Protein AF-0000000069714217 (afdb_homodimer)

Solvent-accessible surface area (backbone atoms only — not comparable to full-atom values): 10163 Å² total; per-residue (Å²): 83,71,35,57,37,70,52,73,85,64,91,47,70,66,52,46,50,52,53,50,52,50,54,68,62,35,86,32,54,67,49,72,47,77,55,92,64,31,31,39,39,30,32,45,77,80,64,48,70,67,38,52,54,50,49,52,52,51,30,60,45,58,66,43,68,67,74,40,52,56,77,54,53,72,64,48,69,83,57,47,60,50,55,52,65,71,71,102,83,71,34,57,36,72,50,72,84,65,90,45,70,65,54,45,49,52,54,50,52,50,54,67,63,35,86,33,53,67,49,74,46,76,55,92,65,30,32,40,39,32,33,43,77,82,63,48,70,67,38,53,54,48,48,51,52,51,30,59,44,58,67,44,68,67,73,39,51,55,77,53,55,72,64,49,68,80,59,46,62,53,55,51,64,72,73,102

Foldseek 3Di:
DKFKWQDFDAPDDVRVVVLVVLLVPQPFFDDWDDDPRMIMTDGHPPHDPSNVVSVVVSCVVRVIDCVSCVVCCPNDVPCVVPVVVVVD/DKFKWQAFDAPDDVRVVVLVVLLVPQPFWDDWDDDPRMIMTDGHPPHDPSNVVSVVVSCVVRVIDCVSCVVCCPNDVPCVVPVVVVVD

Secondary structure (DSSP, 8-state):
-EEEEEPPP-SSHHHHHHHHHHHHHSTTEEEEEEETTEEEEEEPSSPPHHHHHHHHHHHHHTT--GGGGGGGTTTSSTTHHHHHHH--/-EEEEEPPP-SSHHHHHHHHHHHHHSTTEEEEEEETTEEEEEEPSSPPHHHHHHHHHHHHHTT--GGGGGGGTTTSSGGGHHHHHH--

Nearest PDB structures (foldseek):
  4rjv-assembly2_C  TM=5.757E-01  e=2.152E-02  synthetic construct
  6wxp-assembly1_B  TM=5.943E-01  e=3.402E-02  synthetic construct
  6wxp-assembly2_C  TM=5.452E-01  e=2.453E-02  synthetic construct
  1ffw-assembly2_D  TM=5.317E-01  e=8.507E-02  Escherichia coli
  6wxp-assembly2_D  TM=4.988E-01  e=5.380E-02  synthetic construct

Sequence (176 aa):
MQITVKGPSFWCQEDEDKFFEWIYSLPNYQSVTGRGLDLIIELNEPVSQSTINQLFVLFKRWELDFNSLAPLKNVNKSHVAWINEFFKMQITVKGPSFWCQEDEDKFFEWIYSLPNYQSVTGRGLDLIIELNEPVSQSTINQLFVLFKRWELDFNSLAPLKNVNKSHVAWINEFFK

Organism: Shewanella oneidensis (strain ATCC 700550 / JCM 31522 / CIP 106686 / LMG 19005 / NCIMB 14063 / MR-1) (NCBI:txid211586)

pLDDT: mean 87.3, std 16.71, range [40.66, 98.69]

Radius of gyration: 17.68 Å; Cα contacts (8 Å, |Δi|>4): 210; chains: 2; bounding box: 38×49×39 Å

Structure (mmCIF, N/CA/C/O backbone):
data_AF-0000000069714217-model_v1
#
loop_
_entity.id
_entity.type
_entity.pdbx_description
1 polymer 'Uncharacterized protein'
#
loop_
_atom_site.group_PDB
_atom_site.id
_atom_site.type_symbol
_atom_site.label_atom_id
_atom_site.label_alt_id
_atom_site.label_comp_id
_atom_site.label_asym_id
_atom_site.label_entity_id
_atom_site.label_seq_id
_atom_site.pdbx_PDB_ins_code
_atom_site.Cartn_x
_atom_site.Cartn_y
_atom_site.Cartn_z
_atom_site.occupancy
_atom_site.B_iso_or_equiv
_atom_site.auth_seq_id
_atom_site.auth_comp_id
_atom_site.auth_asym_id
_atom_site.auth_atom_id
_atom_site.pdbx_PDB_model_num
ATOM 1 N N . MET A 1 1 ? -4.734 -19.891 -12.773 1 94.19 1 MET A N 1
ATOM 2 C CA . MET A 1 1 ? -4.754 -20.438 -11.422 1 94.19 1 MET A CA 1
ATOM 3 C C . MET A 1 1 ? -5.438 -19.469 -10.461 1 94.19 1 MET A C 1
ATOM 5 O O . MET A 1 1 ? -5.672 -18.312 -10.797 1 94.19 1 MET A O 1
ATOM 9 N N . GLN A 1 2 ? -5.715 -20.047 -9.188 1 94.88 2 GLN A N 1
ATOM 10 C CA . GLN A 1 2 ? -6.438 -19.188 -8.25 1 94.88 2 GLN A CA 1
ATOM 11 C C . GLN A 1 2 ? -5.77 -19.188 -6.875 1 94.88 2 GLN A C 1
ATOM 13 O O . GLN A 1 2 ? -5.207 -20.203 -6.453 1 94.88 2 GLN A O 1
ATOM 18 N N . ILE A 1 3 ? -5.824 -18.047 -6.238 1 95.06 3 ILE A N 1
ATOM 19 C CA . ILE A 1 3 ? -5.426 -17.859 -4.848 1 95.06 3 ILE A CA 1
ATOM 20 C C . ILE A 1 3 ? -6.629 -17.375 -4.031 1 95.06 3 ILE A C 1
ATOM 22 O O . ILE A 1 3 ? -7.367 -16.484 -4.457 1 95.06 3 ILE A O 1
ATOM 26 N N . THR A 1 4 ? -6.816 -18.062 -2.916 1 96.44 4 THR A N 1
ATOM 27 C CA . THR A 1 4 ? -7.875 -17.641 -2.004 1 96.44 4 THR A CA 1
ATOM 28 C C . THR A 1 4 ? -7.289 -17.078 -0.715 1 96.44 4 THR A C 1
ATOM 30 O O . THR A 1 4 ? -6.445 -17.719 -0.079 1 96.44 4 THR A O 1
ATOM 33 N N . VAL A 1 5 ? -7.738 -15.914 -0.359 1 95.94 5 VAL A N 1
ATOM 34 C CA . VAL A 1 5 ? -7.195 -15.281 0.837 1 95.94 5 VAL A CA 1
ATOM 35 C C . VAL A 1 5 ? -8.328 -14.703 1.678 1 95.94 5 VAL A C 1
ATOM 37 O O . VAL A 1 5 ? -9.336 -14.242 1.137 1 95.94 5 VAL A O 1
ATOM 40 N N . LYS A 1 6 ? -8.188 -14.797 2.986 1 94.25 6 LYS A N 1
ATOM 41 C CA . LYS A 1 6 ? -9.109 -14.07 3.848 1 94.25 6 LYS A CA 1
ATOM 42 C C . LYS A 1 6 ? -9 -12.562 3.629 1 94.25 6 LYS A C 1
ATOM 44 O O . LYS A 1 6 ? -7.898 -12.008 3.67 1 94.25 6 LYS A O 1
ATOM 49 N N . GLY A 1 7 ? -10.031 -11.977 3.33 1 86.12 7 GLY A N 1
ATOM 50 C CA . GLY A 1 7 ? -10.055 -10.602 2.855 1 86.12 7 GLY A CA 1
ATOM 51 C C . GLY A 1 7 ? -9.336 -9.641 3.781 1 86.12 7 GLY A C 1
ATOM 52 O O . GLY A 1 7 ? -9.273 -9.867 4.992 1 86.12 7 GLY A O 1
ATOM 53 N N . PRO A 1 8 ? -8.742 -8.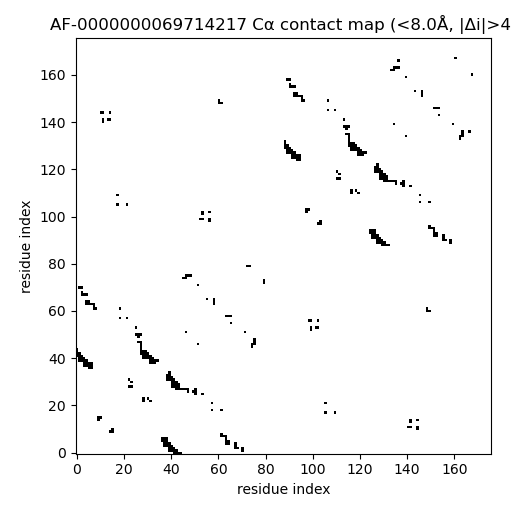695 3.262 1 90.25 8 PRO A N 1
ATOM 54 C CA . PRO A 1 8 ? -8.023 -7.66 4.008 1 90.25 8 PRO A CA 1
ATOM 55 C C . PRO A 1 8 ? -8.953 -6.742 4.797 1 90.25 8 PRO A C 1
ATOM 57 O O . PRO A 1 8 ? -10.164 -6.727 4.555 1 90.25 8 PRO A O 1
ATOM 60 N N . SER A 1 9 ? -8.438 -6.172 5.84 1 93.38 9 SER A N 1
ATOM 61 C CA . SER A 1 9 ? -9.094 -5.047 6.496 1 93.38 9 SER A CA 1
ATOM 62 C C . SER A 1 9 ? -8.578 -3.715 5.965 1 93.38 9 SER A C 1
ATOM 64 O O . SER A 1 9 ? -7.406 -3.6 5.598 1 93.38 9 SER A O 1
ATOM 66 N N . PHE A 1 10 ? -9.539 -2.791 5.926 1 94.44 10 PHE A N 1
ATOM 67 C CA . PHE A 1 10 ? -9.172 -1.479 5.406 1 94.44 10 PHE A CA 1
ATOM 68 C C . PHE A 1 10 ? -9.445 -0.391 6.438 1 94.44 10 PHE A C 1
ATOM 70 O O . PHE A 1 10 ? -10.445 -0.447 7.156 1 94.44 10 PHE A O 1
ATOM 77 N N . TRP A 1 11 ? -8.609 0.571 6.441 1 91.44 11 TRP A N 1
ATOM 78 C CA . TRP A 1 11 ? -8.719 1.646 7.422 1 91.44 11 TRP A CA 1
ATOM 79 C C . TRP A 1 11 ? -9.555 2.801 6.875 1 91.44 11 TRP A C 1
ATOM 81 O O . TRP A 1 11 ? -10.086 3.602 7.645 1 91.44 11 TRP A O 1
ATOM 91 N N . CYS A 1 12 ? -9.594 2.898 5.574 1 92.38 12 CYS A N 1
ATOM 92 C CA . CYS A 1 12 ? -10.383 3.9 4.867 1 92.38 12 CYS A CA 1
ATOM 93 C C . CYS A 1 12 ? -10.672 3.463 3.438 1 92.38 12 CYS A C 1
ATOM 95 O O . CYS A 1 12 ? -10.195 2.412 3 1 92.38 12 CYS A O 1
ATOM 97 N N . GLN A 1 13 ? -11.414 4.168 2.791 1 95.56 13 GLN A N 1
ATOM 98 C CA . GLN A 1 13 ? -11.812 3.816 1.432 1 95.56 13 GLN A CA 1
ATOM 99 C C . GLN A 1 13 ? -10.602 3.779 0.5 1 95.56 13 GLN A C 1
ATOM 101 O O . GLN A 1 13 ? -10.484 2.885 -0.339 1 95.56 13 GLN A O 1
ATOM 106 N N . GLU A 1 14 ? -9.727 4.727 0.594 1 97.5 14 GLU A N 1
ATOM 107 C CA . GLU A 1 14 ? -8.555 4.785 -0.28 1 97.5 14 GLU A CA 1
ATOM 108 C C . GLU A 1 14 ? -7.629 3.6 -0.044 1 97.5 14 GLU A C 1
ATOM 110 O O . GLU A 1 14 ? -6.98 3.115 -0.976 1 97.5 14 GLU A O 1
ATOM 115 N N . ASP A 1 15 ? -7.609 3.146 1.222 1 97.12 15 ASP A N 1
ATOM 116 C CA . ASP A 1 15 ? -6.852 1.941 1.54 1 97.12 15 ASP A CA 1
ATOM 117 C C . ASP A 1 15 ? -7.332 0.753 0.711 1 97.12 15 ASP A C 1
ATOM 119 O O . ASP A 1 15 ? -6.523 0.023 0.134 1 97.12 15 ASP A O 1
ATOM 123 N N . GLU A 1 16 ? -8.594 0.648 0.666 1 96.81 16 GLU A N 1
ATOM 124 C CA . GLU A 1 16 ? -9.211 -0.406 -0.129 1 96.81 16 GLU A CA 1
ATOM 125 C C . GLU A 1 16 ? -8.945 -0.203 -1.618 1 96.81 16 GLU A C 1
ATOM 127 O O . GLU A 1 16 ? -8.562 -1.142 -2.318 1 96.81 16 GLU A O 1
ATOM 132 N N . ASP A 1 17 ? -9.109 0.983 -2.068 1 98 17 ASP A N 1
ATOM 133 C CA . ASP A 1 17 ? -8.883 1.291 -3.479 1 98 17 ASP A CA 1
ATOM 134 C C . ASP A 1 17 ? -7.465 0.916 -3.902 1 98 17 ASP A C 1
ATOM 136 O O . ASP A 1 17 ? -7.262 0.321 -4.961 1 98 17 ASP A O 1
ATOM 140 N N . LYS A 1 18 ? -6.504 1.233 -3.066 1 98.25 18 LYS A N 1
ATOM 141 C CA . LYS A 1 18 ? -5.109 0.971 -3.412 1 98.25 18 LYS A CA 1
ATOM 142 C C . LYS A 1 18 ? -4.824 -0.528 -3.438 1 98.25 18 LYS A C 1
ATOM 144 O O . LYS A 1 18 ? -4.055 -1.003 -4.273 1 98.25 18 LYS A O 1
ATOM 149 N N . PHE A 1 19 ? -5.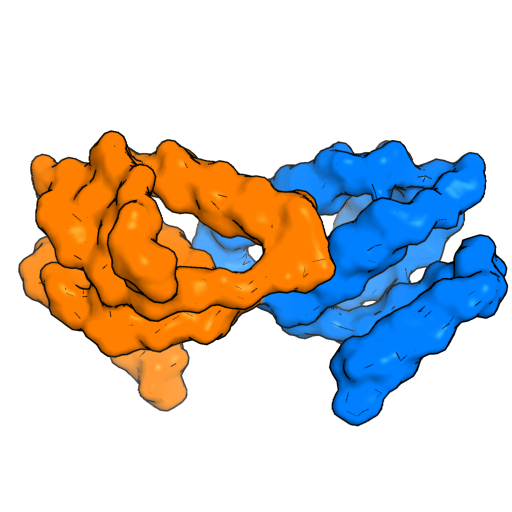469 -1.229 -2.539 1 97.88 19 PHE A N 1
ATOM 150 C CA . PHE A 1 19 ? -5.328 -2.68 -2.539 1 97.88 19 PHE A CA 1
ATOM 151 C C . PHE A 1 19 ? -5.793 -3.27 -3.865 1 97.88 19 PHE A C 1
ATOM 153 O O . PHE A 1 19 ? -5.051 -4.004 -4.52 1 97.88 19 PHE A O 1
ATOM 160 N N . PHE A 1 20 ? -6.918 -2.908 -4.309 1 98.19 20 PHE A N 1
ATOM 161 C CA . PHE A 1 20 ? -7.488 -3.508 -5.508 1 98.19 20 PHE A CA 1
ATOM 162 C C . PHE A 1 20 ? -6.816 -2.959 -6.762 1 98.19 20 PHE A C 1
ATOM 164 O O . PHE A 1 20 ? -6.656 -3.676 -7.75 1 98.19 20 PHE A O 1
ATOM 171 N N . GLU A 1 21 ? -6.484 -1.724 -6.723 1 98.25 21 GLU A N 1
ATOM 172 C CA . GLU A 1 21 ? -5.703 -1.187 -7.832 1 98.25 21 GLU A CA 1
ATOM 173 C C . GLU A 1 21 ? -4.438 -2.004 -8.062 1 98.25 21 GLU A C 1
ATOM 175 O O . GLU A 1 21 ? -4.039 -2.242 -9.203 1 98.25 21 GLU A O 1
ATOM 180 N N . TRP A 1 22 ? -3.824 -2.377 -6.953 1 98.5 22 TRP A N 1
ATOM 181 C CA . TRP A 1 22 ? -2.621 -3.189 -7.09 1 98.5 22 TRP A CA 1
ATOM 182 C C . TRP A 1 22 ? -2.949 -4.551 -7.699 1 98.5 22 TRP A C 1
ATOM 184 O O . TRP A 1 22 ? -2.312 -4.973 -8.664 1 98.5 22 TRP A O 1
ATOM 194 N N . ILE A 1 23 ? -4 -5.211 -7.258 1 98.12 23 ILE A N 1
ATOM 195 C CA . ILE A 1 23 ? -4.402 -6.516 -7.77 1 98.12 23 ILE A CA 1
ATOM 196 C C . ILE A 1 23 ? -4.688 -6.414 -9.266 1 98.12 23 ILE A C 1
ATOM 198 O O . ILE A 1 23 ? -4.207 -7.234 -10.055 1 98.12 23 ILE A O 1
ATOM 202 N N . TYR A 1 24 ? -5.395 -5.352 -9.633 1 98.38 24 TYR A N 1
ATOM 203 C CA . TYR A 1 24 ? -5.789 -5.18 -11.023 1 98.38 24 TYR A CA 1
ATOM 204 C C . TYR A 1 24 ? -4.57 -4.973 -11.914 1 98.38 24 TYR A C 1
ATOM 206 O O . TYR A 1 24 ? -4.613 -5.258 -13.117 1 98.38 24 TYR A O 1
ATOM 214 N N . SER A 1 25 ? -3.576 -4.48 -11.359 1 98.25 25 SER A N 1
ATOM 215 C CA . SER A 1 25 ? -2.416 -4.105 -12.156 1 98.25 25 SER A CA 1
ATOM 216 C C . SER A 1 25 ? -1.423 -5.258 -12.266 1 98.25 25 SER A C 1
ATOM 218 O O . SER A 1 25 ? -0.416 -5.156 -12.969 1 98.25 25 SER A O 1
ATOM 220 N N . LEU A 1 26 ? -1.618 -6.352 -11.625 1 98.06 26 LEU A N 1
ATOM 221 C CA . LEU A 1 26 ? -0.717 -7.5 -11.695 1 98.06 26 LEU A CA 1
ATOM 222 C C . LEU A 1 26 ? -0.602 -8.008 -13.125 1 98.06 26 LEU A C 1
ATOM 224 O O . LEU A 1 26 ? -1.608 -8.141 -13.828 1 98.06 26 LEU A O 1
ATOM 228 N N . PRO A 1 27 ? 0.591 -8.336 -13.586 1 97.12 27 PRO A N 1
ATOM 229 C CA . PRO A 1 27 ? 0.78 -8.781 -14.969 1 97.12 27 PRO A CA 1
ATOM 230 C C . PRO A 1 27 ? -0.102 -9.977 -15.328 1 97.12 27 PRO A C 1
ATOM 232 O O . PRO A 1 27 ? -0.562 -10.086 -16.469 1 97.12 27 PRO A O 1
ATOM 235 N N . ASN A 1 28 ? -0.425 -10.93 -14.461 1 97.62 28 ASN A N 1
ATOM 236 C CA . ASN A 1 28 ? -1.168 -12.148 -14.75 1 97.62 28 ASN A CA 1
ATOM 237 C C . ASN A 1 28 ? -2.598 -12.078 -14.227 1 97.62 28 ASN A C 1
ATOM 239 O O . ASN A 1 28 ? -3.301 -13.086 -14.172 1 97.62 28 ASN A O 1
ATOM 243 N N . TYR A 1 29 ? -3.025 -10.867 -13.945 1 98.62 29 TYR A N 1
ATOM 244 C CA . TYR A 1 29 ? -4.363 -10.719 -13.383 1 98.62 29 TYR A CA 1
ATOM 245 C C . TYR A 1 29 ? -5.426 -11.188 -14.367 1 98.62 29 TYR A C 1
ATOM 247 O O . TYR A 1 29 ? -5.406 -10.805 -15.539 1 98.62 29 TYR A O 1
ATOM 255 N N . GLN A 1 30 ? -6.262 -11.945 -13.898 1 98.69 30 GLN A N 1
ATOM 256 C CA . GLN A 1 30 ? -7.418 -12.352 -14.688 1 98.69 30 GLN A CA 1
ATOM 257 C C . GLN A 1 30 ? -8.711 -11.828 -14.078 1 98.69 30 GLN A C 1
ATOM 259 O O . GLN A 1 30 ? -9.508 -11.18 -14.758 1 98.69 30 GLN A O 1
ATOM 264 N N . SER A 1 31 ? -8.938 -12.148 -12.836 1 98.44 31 SER A N 1
ATOM 265 C CA . SER A 1 31 ? -10.133 -11.672 -12.148 1 98.44 31 SER A CA 1
ATOM 266 C C . SER A 1 31 ? -9.969 -11.75 -10.633 1 98.44 31 SER A C 1
ATOM 268 O O . SER A 1 31 ? -9.039 -12.391 -10.133 1 98.44 31 SER A O 1
ATOM 270 N N . VAL A 1 32 ? -10.805 -11.016 -9.945 1 98.06 32 VAL A N 1
ATOM 271 C CA . VAL A 1 32 ? -10.883 -11.102 -8.484 1 98.06 32 VAL A CA 1
ATOM 272 C C . VAL A 1 32 ? -12.344 -11.016 -8.047 1 98.06 32 VAL A C 1
ATOM 274 O O . VAL A 1 32 ? -13.109 -10.195 -8.562 1 98.06 32 VAL A O 1
ATOM 277 N N . THR A 1 33 ? -12.68 -11.906 -7.207 1 96.44 33 THR A N 1
ATOM 278 C CA . THR A 1 33 ? -14.062 -11.945 -6.738 1 96.44 33 THR A CA 1
ATOM 279 C C . THR A 1 33 ? -14.109 -12.188 -5.234 1 96.44 33 THR A C 1
ATOM 281 O O . THR A 1 33 ? -13.289 -12.922 -4.691 1 96.44 33 THR A O 1
ATOM 284 N N . GLY A 1 34 ? -15.055 -11.555 -4.551 1 94.56 34 GLY A N 1
ATOM 285 C CA . GLY A 1 34 ? -15.312 -11.82 -3.143 1 94.56 34 GLY A CA 1
ATOM 286 C C . GLY A 1 34 ? -16.312 -12.93 -2.92 1 94.56 34 GLY A C 1
ATOM 287 O O . GLY A 1 34 ? -17.344 -12.992 -3.598 1 94.56 34 GLY A O 1
ATOM 288 N N . ARG A 1 35 ? -15.984 -13.82 -2.076 1 92.69 35 ARG A N 1
ATOM 289 C CA . ARG A 1 35 ? -16.891 -14.875 -1.644 1 92.69 35 ARG A CA 1
ATOM 290 C C . ARG A 1 35 ? -16.969 -14.945 -0.122 1 92.69 35 ARG A C 1
ATOM 292 O O . ARG A 1 35 ? -16.109 -15.547 0.519 1 92.69 35 ARG A O 1
ATOM 299 N N . GLY A 1 36 ? -18.156 -14.32 0.374 1 92.12 36 GLY A N 1
ATOM 300 C CA . GLY A 1 36 ? -18.172 -14.172 1.82 1 92.12 36 GLY A CA 1
ATOM 301 C C . GLY A 1 36 ? -17.047 -13.297 2.348 1 92.12 36 GLY A C 1
ATOM 302 O O . GLY A 1 36 ? -16.922 -12.133 1.952 1 92.12 36 GLY A O 1
ATOM 303 N N . LEU A 1 37 ? -16.094 -13.891 3.203 1 91.19 37 LEU A N 1
ATOM 304 C CA . LEU A 1 37 ? -14.992 -13.156 3.789 1 91.19 37 LEU A CA 1
ATOM 305 C C . LEU A 1 37 ? -13.711 -13.375 2.992 1 91.19 37 LEU A C 1
ATOM 307 O O . LEU A 1 37 ? -12.688 -12.734 3.256 1 91.19 37 LEU A O 1
ATOM 311 N N . ASP A 1 38 ? -13.859 -14.227 1.977 1 95.81 38 ASP A N 1
ATOM 312 C CA . ASP A 1 38 ? -12.672 -14.578 1.205 1 95.81 38 ASP A CA 1
ATOM 313 C C . ASP A 1 38 ? -12.602 -13.766 -0.089 1 95.81 38 ASP A C 1
ATOM 315 O O . ASP A 1 38 ? -13.625 -13.32 -0.606 1 95.81 38 ASP A O 1
ATOM 319 N N . LEU A 1 39 ? -11.398 -13.562 -0.492 1 97.12 39 LEU A N 1
ATOM 320 C CA . LEU A 1 39 ? -11.094 -13.031 -1.814 1 97.12 39 LEU A CA 1
ATOM 321 C C . LEU A 1 39 ? -10.438 -14.086 -2.693 1 97.12 39 LEU A C 1
ATOM 323 O O . LEU A 1 39 ? -9.492 -14.75 -2.266 1 97.12 39 LEU A O 1
ATOM 327 N N . ILE A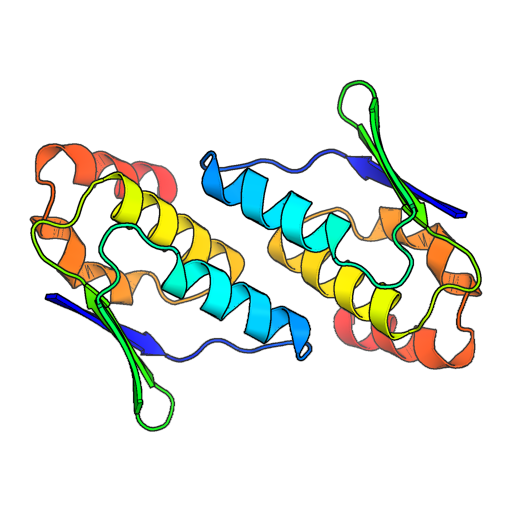 1 40 ? -10.992 -14.281 -3.824 1 97.62 40 ILE A N 1
ATOM 328 C CA . ILE A 1 40 ? -10.438 -15.227 -4.781 1 97.62 40 ILE A CA 1
ATOM 329 C C . ILE A 1 40 ? -9.766 -14.477 -5.926 1 97.62 40 ILE A C 1
ATOM 331 O O . ILE A 1 40 ? -10.422 -13.734 -6.66 1 97.62 40 ILE A O 1
ATOM 335 N N . ILE A 1 41 ? -8.5 -14.633 -6.102 1 98.06 41 ILE A N 1
ATOM 336 C CA . ILE A 1 41 ? -7.723 -14.008 -7.164 1 98.06 41 ILE A CA 1
ATOM 337 C C . ILE A 1 41 ? -7.363 -15.047 -8.219 1 98.06 41 ILE A C 1
ATOM 339 O O . ILE A 1 41 ? -6.727 -16.062 -7.918 1 98.06 41 ILE A O 1
ATOM 343 N N . GLU A 1 42 ? -7.777 -14.766 -9.383 1 98.31 42 GLU A N 1
ATOM 344 C CA . GLU A 1 42 ? -7.449 -15.641 -10.508 1 98.31 42 GLU A CA 1
ATOM 345 C C . GLU A 1 42 ? -6.328 -15.047 -11.352 1 98.31 42 GLU A C 1
ATOM 347 O O . GLU A 1 42 ? -6.371 -13.867 -11.711 1 98.31 42 GLU A O 1
ATOM 352 N N . LEU A 1 43 ? -5.414 -15.898 -11.664 1 97.44 43 LEU A N 1
ATOM 353 C CA . LEU A 1 43 ? -4.25 -15.492 -12.445 1 97.44 43 LEU A CA 1
ATOM 354 C C . LEU A 1 43 ? -4.129 -16.328 -13.719 1 97.44 43 LEU A C 1
ATOM 356 O O . LEU A 1 43 ? -4.355 -17.531 -13.688 1 97.44 43 LEU A O 1
ATOM 360 N N . ASN A 1 44 ? -3.789 -15.602 -14.766 1 97.5 44 ASN A N 1
ATOM 361 C CA . ASN A 1 44 ? -3.453 -16.312 -15.992 1 97.5 44 ASN A CA 1
ATOM 362 C C . ASN A 1 44 ? -2.125 -17.062 -15.867 1 97.5 44 ASN A C 1
ATOM 364 O O . ASN A 1 44 ? -1.162 -16.516 -15.312 1 97.5 44 ASN A O 1
ATOM 368 N N . GLU A 1 45 ? -2.092 -18.234 -16.406 1 92.5 45 GLU A N 1
ATOM 369 C CA . GLU A 1 45 ? -0.855 -19.016 -16.422 1 92.5 45 GLU A CA 1
ATOM 370 C C . GLU A 1 45 ? -0.159 -18.922 -17.781 1 92.5 45 GLU A C 1
ATOM 372 O O . GLU A 1 45 ? -0.815 -18.766 -18.812 1 92.5 45 GLU A O 1
ATOM 377 N N . PRO A 1 46 ? 1.167 -18.969 -17.781 1 93 46 PRO A N 1
ATOM 378 C CA . PRO A 1 46 ? 2.068 -19.156 -16.641 1 93 46 PRO A CA 1
ATOM 379 C C . PRO A 1 46 ? 2.258 -17.875 -15.82 1 93 46 PRO A C 1
ATOM 381 O O . PRO A 1 46 ? 2.414 -16.797 -16.391 1 93 46 PRO A O 1
ATOM 384 N N . VAL A 1 47 ? 2.258 -18.047 -14.523 1 92.88 47 VAL A N 1
ATOM 385 C CA . VAL A 1 47 ? 2.422 -16.906 -13.633 1 92.88 47 VAL A CA 1
ATOM 386 C C . VAL A 1 47 ? 3.881 -16.453 -13.633 1 92.88 47 VAL A C 1
ATOM 388 O O . VAL A 1 47 ? 4.785 -17.266 -13.406 1 92.88 47 VAL A O 1
ATOM 391 N N . SER A 1 48 ? 4.047 -15.273 -13.859 1 91.56 48 SER A N 1
ATOM 392 C CA . SER A 1 48 ? 5.402 -14.742 -13.945 1 91.56 48 SER A CA 1
ATOM 393 C C . SER A 1 48 ? 5.996 -14.516 -12.562 1 91.56 48 SER A C 1
ATOM 395 O O . SER A 1 48 ? 5.262 -14.352 -11.586 1 91.56 48 SER A O 1
ATOM 397 N N . GLN A 1 49 ? 7.312 -14.383 -12.492 1 88.69 49 GLN A N 1
ATOM 398 C CA . GLN A 1 49 ? 8.016 -14.062 -11.25 1 88.69 49 GLN A CA 1
ATOM 399 C C . GLN A 1 49 ? 7.641 -12.672 -10.758 1 88.69 49 GLN A C 1
ATOM 401 O O . GLN A 1 49 ? 7.57 -12.43 -9.547 1 88.69 49 GLN A O 1
ATOM 406 N N . SER A 1 50 ? 7.395 -11.781 -11.68 1 92 50 SER A N 1
ATOM 407 C CA . SER A 1 50 ? 6.98 -10.43 -11.312 1 92 50 SER A CA 1
ATOM 408 C C . SER A 1 50 ? 5.664 -10.445 -10.547 1 92 50 SER A C 1
ATOM 410 O O . SER A 1 50 ? 5.52 -9.758 -9.539 1 92 50 SER A O 1
ATOM 412 N N . THR A 1 51 ? 4.734 -11.234 -11.047 1 94.94 51 THR A N 1
ATOM 413 C CA . THR A 1 51 ? 3.451 -11.359 -10.367 1 94.94 51 THR A CA 1
ATOM 414 C C . THR A 1 51 ? 3.635 -11.938 -8.969 1 94.94 51 THR A C 1
ATOM 416 O O . THR A 1 51 ? 3.055 -11.438 -8 1 94.94 51 THR A O 1
ATOM 419 N N . ILE A 1 52 ? 4.465 -12.906 -8.844 1 92.19 52 ILE A N 1
ATOM 420 C CA . ILE A 1 52 ? 4.707 -13.562 -7.562 1 92.19 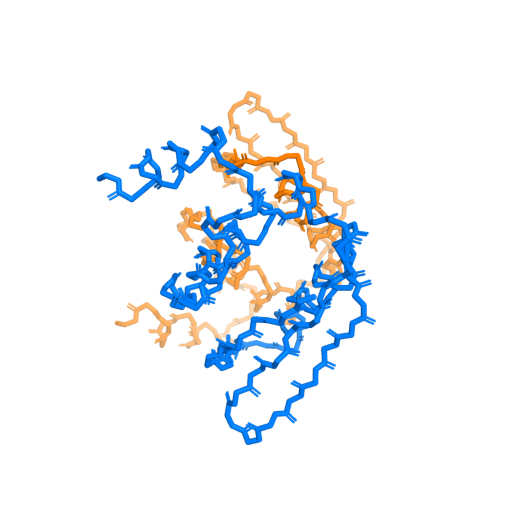52 ILE A CA 1
ATOM 421 C C . ILE A 1 52 ? 5.34 -12.578 -6.586 1 92.19 52 ILE A C 1
ATOM 423 O O . ILE A 1 52 ? 4.891 -12.445 -5.445 1 92.19 52 ILE A O 1
ATOM 427 N N . ASN A 1 53 ? 6.305 -11.859 -7 1 91.06 53 ASN A N 1
ATOM 428 C CA . ASN A 1 53 ? 6.961 -10.867 -6.156 1 91.06 53 ASN A CA 1
ATOM 429 C C . ASN A 1 53 ? 5.977 -9.812 -5.664 1 91.06 53 ASN A C 1
ATOM 431 O O . ASN A 1 53 ? 5.988 -9.445 -4.484 1 91.06 53 ASN A O 1
ATOM 435 N N . GLN A 1 54 ? 5.188 -9.406 -6.59 1 95.5 54 GLN A N 1
ATOM 436 C CA . GLN A 1 54 ? 4.238 -8.352 -6.238 1 95.5 54 GLN A CA 1
ATOM 437 C C . GLN A 1 54 ? 3.195 -8.867 -5.246 1 95.5 54 GLN A C 1
ATOM 439 O O . GLN A 1 54 ? 2.807 -8.148 -4.324 1 95.5 54 GLN A O 1
ATOM 444 N N . LEU A 1 55 ? 2.787 -10.055 -5.461 1 95.25 55 LEU A N 1
ATOM 445 C CA . LEU A 1 55 ? 1.826 -10.633 -4.531 1 95.25 55 LEU A CA 1
ATOM 446 C C . LEU A 1 55 ? 2.426 -10.75 -3.131 1 95.25 55 LEU A C 1
ATOM 448 O O . LEU A 1 55 ? 1.756 -10.453 -2.139 1 95.25 55 LEU A O 1
ATOM 452 N N . PHE A 1 56 ? 3.619 -11.102 -3.045 1 92.5 56 PHE A N 1
ATOM 453 C CA . PHE A 1 56 ? 4.285 -11.195 -1.752 1 92.5 56 PHE A CA 1
ATOM 454 C C . PHE A 1 56 ? 4.297 -9.844 -1.05 1 92.5 56 PHE A C 1
ATOM 456 O O . PHE A 1 56 ? 4.008 -9.75 0.145 1 92.5 56 PHE A O 1
ATOM 463 N N . VAL A 1 57 ? 4.668 -8.859 -1.782 1 95.38 57 VAL A N 1
ATOM 464 C CA . VAL A 1 57 ? 4.758 -7.52 -1.209 1 95.38 57 VAL A CA 1
ATOM 465 C C . VAL A 1 57 ? 3.367 -7.047 -0.784 1 95.38 57 VAL A C 1
ATOM 467 O O . VAL A 1 57 ? 3.199 -6.496 0.306 1 95.38 57 VAL A O 1
ATOM 470 N N . LEU A 1 58 ? 2.396 -7.312 -1.665 1 96.62 58 LEU A N 1
ATOM 471 C CA . LEU A 1 58 ? 1.021 -6.941 -1.351 1 96.62 58 LEU A CA 1
ATOM 472 C C . LEU A 1 58 ? 0.548 -7.637 -0.077 1 96.62 58 LEU A C 1
ATOM 474 O O . LEU A 1 58 ? -0.078 -7.008 0.78 1 96.62 58 LEU A O 1
ATOM 478 N N . PHE A 1 59 ? 0.863 -8.891 0.061 1 95.19 59 PHE A N 1
ATOM 479 C CA . PHE A 1 59 ? 0.474 -9.664 1.235 1 95.19 59 PHE A CA 1
ATOM 480 C C . PHE A 1 59 ? 1.166 -9.133 2.486 1 95.19 59 PHE A C 1
ATOM 482 O O . PHE A 1 59 ? 0.565 -9.086 3.561 1 95.19 59 PHE A O 1
ATOM 489 N N . LYS A 1 60 ? 2.348 -8.727 2.363 1 93.44 60 LYS A N 1
ATOM 490 C CA . LYS A 1 60 ? 3.082 -8.148 3.486 1 93.44 60 LYS A CA 1
ATOM 491 C C . LYS A 1 60 ? 2.463 -6.824 3.924 1 93.44 60 LYS A C 1
ATOM 493 O O . LYS A 1 60 ? 2.23 -6.602 5.113 1 93.44 60 LYS A O 1
ATOM 498 N N . ARG A 1 61 ? 2.209 -6.016 2.969 1 96.12 61 ARG A N 1
ATOM 499 C CA . ARG A 1 61 ? 1.742 -4.664 3.268 1 96.12 61 ARG A CA 1
ATOM 500 C C . ARG A 1 61 ? 0.335 -4.688 3.857 1 96.12 61 ARG A C 1
ATOM 502 O O . ARG A 1 61 ? 0.034 -3.941 4.789 1 96.12 61 ARG A O 1
ATOM 509 N N . TRP A 1 62 ? -0.436 -5.566 3.338 1 97.25 62 TRP A N 1
ATOM 510 C CA . TRP A 1 62 ? -1.802 -5.617 3.848 1 97.25 62 TRP A CA 1
ATOM 511 C C . TRP A 1 62 ? -1.957 -6.734 4.875 1 97.25 62 TRP A C 1
ATOM 513 O O . TRP A 1 62 ? -3.078 -7.125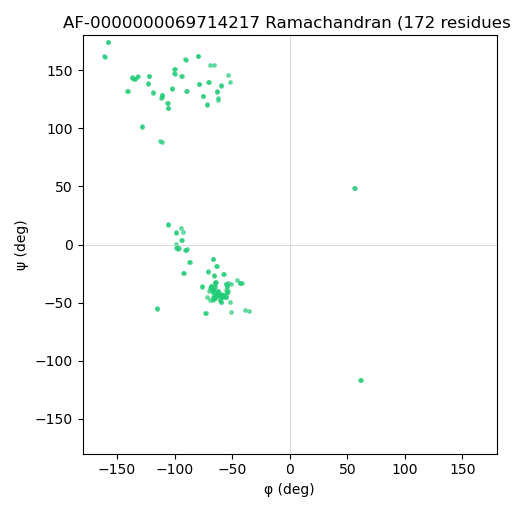 5.211 1 97.25 62 TRP A O 1
ATOM 523 N N . GLU A 1 63 ? -0.833 -7.328 5.301 1 94.94 63 GLU A N 1
ATOM 524 C CA . GLU A 1 63 ? -0.786 -8.289 6.395 1 94.94 63 GLU A CA 1
ATOM 525 C C . GLU A 1 63 ? -1.714 -9.477 6.129 1 94.94 63 GLU A C 1
ATOM 527 O O . GLU A 1 63 ? -2.502 -9.859 6.992 1 94.94 63 GLU A O 1
ATOM 532 N N . LEU A 1 64 ? -1.633 -10.023 4.988 1 95.38 64 LEU A N 1
ATOM 533 C CA . LEU A 1 64 ? -2.406 -11.195 4.59 1 95.38 64 LEU A CA 1
ATOM 534 C C . LEU A 1 64 ? -1.651 -12.477 4.906 1 95.38 64 LEU A C 1
ATOM 536 O O . LEU A 1 64 ? -0.441 -12.453 5.141 1 95.38 64 LEU A O 1
ATOM 540 N N . ASP A 1 65 ? -2.393 -13.516 4.984 1 93.81 65 ASP A N 1
ATOM 541 C CA . ASP A 1 65 ? -1.804 -14.82 5.297 1 93.81 65 ASP A CA 1
ATOM 542 C C . ASP A 1 65 ? -1.004 -15.352 4.113 1 93.81 65 ASP A C 1
ATOM 544 O O . ASP A 1 65 ? -1.572 -15.672 3.064 1 93.81 65 ASP A O 1
ATOM 548 N N . PHE A 1 66 ? 0.238 -15.57 4.359 1 91.44 66 PHE A N 1
ATOM 549 C CA . PHE A 1 66 ? 1.125 -16.016 3.291 1 91.44 66 PHE A CA 1
ATOM 550 C C . PHE A 1 66 ? 0.817 -17.453 2.891 1 91.44 66 PHE A C 1
ATOM 552 O O . PHE A 1 66 ? 1.182 -17.891 1.797 1 91.44 66 PHE A O 1
ATOM 559 N N . ASN A 1 67 ? 0.235 -18.172 3.775 1 91.12 67 ASN A N 1
ATOM 560 C CA . ASN A 1 67 ? -0.13 -19.531 3.426 1 91.12 67 ASN A CA 1
ATOM 561 C C . ASN A 1 67 ? -1.046 -19.578 2.207 1 91.12 67 ASN A C 1
ATOM 563 O O . ASN A 1 67 ? -1.044 -20.562 1.457 1 91.12 67 ASN A O 1
ATOM 567 N N . SER A 1 68 ? -1.765 -18.484 1.996 1 93.19 68 SER A N 1
ATOM 568 C CA . SER A 1 68 ? -2.67 -18.406 0.855 1 93.19 68 SER A CA 1
ATOM 569 C C . SER A 1 68 ? -1.9 -18.406 -0.462 1 93.19 68 SER A C 1
ATOM 571 O O . SER A 1 68 ? -2.484 -18.625 -1.526 1 93.19 68 SER A O 1
ATOM 573 N N . LEU A 1 69 ? -0.609 -18.219 -0.423 1 91.56 69 LEU A N 1
ATOM 574 C CA . LEU A 1 69 ? 0.217 -18.172 -1.625 1 91.56 69 LEU A CA 1
ATOM 575 C C . LEU A 1 69 ? 0.789 -19.547 -1.94 1 91.56 69 LEU A C 1
ATOM 577 O O . LEU A 1 69 ? 1.528 -19.719 -2.914 1 91.56 69 LEU A O 1
ATOM 581 N N . ALA A 1 70 ? 0.428 -20.562 -1.185 1 88.56 70 ALA A N 1
ATOM 582 C CA . ALA A 1 70 ? 0.942 -21.922 -1.314 1 88.56 70 ALA A CA 1
ATOM 583 C C . ALA A 1 70 ? 0.776 -22.453 -2.74 1 88.56 70 ALA A C 1
ATOM 585 O O . ALA A 1 70 ? 1.664 -23.109 -3.271 1 88.56 70 ALA A O 1
ATOM 586 N N . PRO A 1 71 ? -0.306 -22.109 -3.426 1 88.69 71 PRO A N 1
ATOM 587 C CA . PRO A 1 71 ? -0.486 -22.609 -4.789 1 88.69 71 PRO A CA 1
ATOM 588 C C . PRO A 1 71 ? 0.588 -22.109 -5.75 1 88.69 71 PRO A C 1
ATOM 590 O O . PRO A 1 71 ? 0.787 -22.703 -6.82 1 88.69 71 PRO A O 1
ATOM 593 N N . LEU A 1 72 ? 1.283 -21.047 -5.375 1 87.31 72 LEU A N 1
ATOM 594 C CA . LEU A 1 72 ? 2.279 -20.453 -6.262 1 87.31 72 LEU A CA 1
ATOM 595 C C . LEU A 1 72 ? 3.631 -21.141 -6.094 1 87.31 72 LEU A C 1
ATOM 597 O O . LEU A 1 72 ? 4.559 -20.891 -6.867 1 87.31 72 LEU A O 1
ATOM 601 N N . LYS A 1 73 ? 3.838 -21.875 -5.109 1 77.81 73 LYS A N 1
ATOM 602 C CA . LYS A 1 73 ? 5.105 -22.531 -4.801 1 77.81 73 LYS A CA 1
ATOM 603 C C . LYS A 1 73 ? 5.605 -23.344 -5.996 1 77.81 73 LYS A C 1
ATOM 605 O O . LYS A 1 73 ? 6.812 -23.406 -6.246 1 77.81 73 LYS A O 1
ATOM 610 N N . ASN A 1 74 ? 4.758 -23.875 -6.715 1 72.25 74 ASN A N 1
ATOM 611 C CA . ASN A 1 74 ? 5.184 -24.797 -7.766 1 72.25 74 ASN A CA 1
ATOM 612 C C . ASN A 1 74 ? 5.285 -24.094 -9.117 1 72.25 74 ASN A C 1
ATOM 614 O O . ASN A 1 74 ? 5.605 -24.719 -10.125 1 72.25 74 ASN A O 1
ATOM 618 N N . VAL A 1 75 ? 4.934 -22.891 -9.133 1 69.69 75 VAL A N 1
ATOM 619 C CA . VAL A 1 75 ? 4.922 -22.203 -10.422 1 69.69 75 VAL A CA 1
ATOM 620 C C . VAL A 1 75 ? 6.355 -21.922 -10.867 1 69.69 75 VAL A C 1
ATOM 622 O O . VAL A 1 75 ? 6.699 -22.125 -12.039 1 69.69 75 VAL A O 1
ATOM 625 N N . ASN A 1 76 ? 7.109 -21.25 -10.172 1 57.97 76 ASN A N 1
ATOM 626 C CA . ASN A 1 76 ? 8.492 -21.047 -10.594 1 57.97 76 ASN A CA 1
ATOM 627 C C . ASN A 1 76 ? 9.469 -21.781 -9.68 1 57.97 76 ASN A C 1
ATOM 629 O O . ASN A 1 76 ? 9.531 -21.531 -8.484 1 57.97 76 ASN A O 1
ATOM 633 N N . LYS A 1 77 ? 9.75 -23.062 -10.016 1 54.97 77 LYS A N 1
ATOM 634 C CA . LYS A 1 77 ? 10.672 -23.969 -9.344 1 54.97 77 LYS A CA 1
ATOM 635 C C . LYS A 1 77 ? 11.891 -23.219 -8.812 1 54.97 77 LYS A C 1
ATOM 637 O O . LYS A 1 77 ? 12.414 -23.547 -7.746 1 54.97 77 LYS A O 1
ATOM 642 N N . SER A 1 78 ? 12.516 -22.594 -9.695 1 51.12 78 SER A N 1
ATOM 643 C CA . SER A 1 78 ? 13.805 -22.031 -9.32 1 51.12 78 SER A CA 1
ATOM 644 C C . SER A 1 78 ? 13.688 -21.188 -8.055 1 51.12 78 SER A C 1
ATOM 646 O O . SER A 1 78 ? 14.578 -21.203 -7.199 1 51.12 78 SER A O 1
ATOM 648 N N . HIS A 1 79 ? 12.758 -20.281 -7.961 1 50.19 79 HIS A N 1
ATOM 649 C CA . HIS A 1 79 ? 12.828 -19.094 -7.113 1 50.19 79 HIS A CA 1
ATOM 650 C C . HIS A 1 79 ? 12.062 -19.297 -5.809 1 50.19 79 HIS A C 1
ATOM 652 O O . HIS A 1 79 ? 11.797 -18.344 -5.078 1 50.19 79 HIS A O 1
ATOM 658 N N . VAL A 1 80 ? 11.477 -20.453 -5.609 1 48.62 80 VAL A N 1
ATOM 659 C CA . VAL A 1 80 ? 10.938 -20.703 -4.281 1 48.62 80 VAL A CA 1
ATOM 660 C C . VAL A 1 80 ? 11.93 -20.234 -3.219 1 48.62 80 VAL A C 1
ATOM 662 O O . VAL A 1 80 ? 11.555 -20.016 -2.066 1 48.62 80 VAL A O 1
ATOM 665 N N . ALA A 1 81 ? 13.203 -20.344 -3.531 1 48.75 81 ALA A N 1
ATOM 666 C CA . ALA A 1 81 ? 14.219 -19.859 -2.602 1 48.75 81 ALA A CA 1
ATOM 667 C C . ALA A 1 81 ? 13.812 -18.5 -2.023 1 48.75 81 ALA A C 1
ATOM 669 O O . ALA A 1 81 ? 14.109 -18.203 -0.865 1 48.75 81 ALA A O 1
ATOM 670 N N . TRP A 1 82 ? 13.227 -17.859 -2.75 1 49.41 82 TRP A N 1
ATOM 671 C CA . TRP A 1 82 ? 13.023 -16.438 -2.432 1 49.41 82 TRP A CA 1
ATOM 672 C C . TRP A 1 82 ? 12.031 -16.281 -1.287 1 49.41 82 TRP A C 1
ATOM 674 O O . TRP A 1 82 ? 12.141 -15.352 -0.482 1 49.41 82 TRP A O 1
ATOM 684 N N . ILE A 1 83 ? 10.945 -17.031 -1.394 1 53.19 83 ILE A N 1
ATOM 685 C CA . ILE A 1 83 ? 10.039 -16.922 -0.261 1 53.19 83 ILE A CA 1
ATOM 686 C C . ILE A 1 83 ? 10.781 -17.234 1.034 1 53.19 83 ILE A C 1
ATOM 688 O O . ILE A 1 83 ? 10.562 -16.578 2.057 1 53.19 83 ILE A O 1
ATOM 692 N N . ASN A 1 84 ? 11.5 -18.25 0.917 1 51.94 84 ASN A N 1
ATOM 693 C CA . ASN A 1 84 ? 12.281 -18.656 2.082 1 51.94 84 ASN A CA 1
ATOM 694 C C . ASN A 1 84 ? 13.164 -17.516 2.592 1 51.94 84 ASN A C 1
ATOM 696 O O . ASN A 1 84 ? 13.445 -17.438 3.789 1 51.94 84 ASN A O 1
ATOM 700 N N . GLU A 1 85 ? 13.742 -16.75 1.812 1 46.5 85 GLU A N 1
ATOM 701 C CA . GLU A 1 85 ? 14.531 -15.602 2.256 1 46.5 85 GLU A CA 1
ATOM 702 C C . GLU A 1 85 ? 13.648 -14.547 2.924 1 46.5 85 GLU A C 1
ATOM 704 O O . GLU A 1 85 ? 14.109 -13.812 3.803 1 46.5 85 GLU A O 1
ATOM 709 N N . PHE A 1 86 ? 12.562 -14.336 2.438 1 46.41 86 PHE A N 1
ATOM 710 C CA . PHE A 1 86 ? 11.672 -13.375 3.07 1 46.41 86 PHE A CA 1
ATOM 711 C C . PHE A 1 86 ? 11.141 -13.906 4.395 1 46.41 86 PHE A C 1
ATOM 713 O O . PHE A 1 86 ? 10.875 -13.141 5.316 1 46.41 86 PHE A O 1
ATOM 720 N N . PHE A 1 87 ? 10.781 -15.242 4.48 1 43.84 87 PHE A N 1
ATOM 721 C CA . PHE A 1 87 ? 10.234 -15.82 5.703 1 43.84 87 PHE A CA 1
ATOM 722 C C . PHE A 1 87 ? 11.336 -16.453 6.543 1 43.84 87 PHE A C 1
ATOM 724 O O . PHE A 1 87 ? 11.055 -17.203 7.484 1 43.84 87 PHE A O 1
ATOM 731 N N . LYS A 1 88 ? 12.562 -16.219 6.32 1 41.12 88 LYS A N 1
ATOM 732 C CA . LYS A 1 88 ? 13.469 -16.781 7.316 1 41.12 88 LYS A CA 1
ATOM 733 C C . LYS A 1 88 ? 13.406 -15.992 8.625 1 41.12 88 LYS A C 1
ATOM 735 O O . LYS A 1 88 ? 13.359 -14.766 8.617 1 41.12 88 LYS A O 1
ATOM 740 N N . MET B 1 1 ? 2.102 22.969 4.195 1 94.19 1 MET B N 1
ATOM 741 C CA . MET B 1 1 ? 2.939 22.422 5.258 1 94.19 1 MET B CA 1
ATOM 742 C C . MET B 1 1 ? 3.771 21.25 4.746 1 94.19 1 MET B C 1
ATOM 744 O O . MET B 1 1 ? 3.523 20.734 3.654 1 94.19 1 MET B O 1
ATOM 748 N N . GLN B 1 2 ? 4.773 20.828 5.664 1 94.94 2 GLN B N 1
ATOM 749 C CA . GLN B 1 2 ? 5.66 19.766 5.199 1 94.94 2 GLN B CA 1
ATOM 750 C C . GLN B 1 2 ? 5.805 18.672 6.254 1 94.94 2 GLN B C 1
ATOM 752 O O . GLN B 1 2 ? 5.777 18.938 7.453 1 94.94 2 GLN B O 1
ATOM 757 N N . ILE B 1 3 ? 5.91 17.438 5.746 1 95 3 ILE B N 1
ATOM 758 C CA . ILE B 1 3 ? 6.25 16.266 6.531 1 95 3 ILE B CA 1
ATOM 759 C C . ILE B 1 3 ? 7.551 15.656 6.016 1 95 3 ILE B C 1
ATOM 761 O O . ILE B 1 3 ? 7.742 15.508 4.809 1 95 3 ILE B O 1
ATOM 765 N N . THR B 1 4 ? 8.43 15.406 6.988 1 96.38 4 THR B N 1
ATOM 766 C CA . THR B 1 4 ? 9.68 14.742 6.637 1 96.38 4 THR B CA 1
ATOM 767 C C . THR B 1 4 ? 9.719 13.328 7.207 1 96.38 4 THR B C 1
ATOM 769 O O . THR B 1 4 ? 9.492 13.125 8.398 1 96.38 4 THR B O 1
ATOM 772 N N . VAL B 1 5 ? 10.008 12.383 6.363 1 95.88 5 VAL B N 1
ATOM 773 C CA . VAL B 1 5 ? 10.023 11 6.816 1 95.88 5 VAL B CA 1
ATOM 774 C C . VAL B 1 5 ? 11.266 10.289 6.293 1 95.88 5 VAL B C 1
ATOM 776 O O . VAL B 1 5 ? 11.734 10.578 5.188 1 95.88 5 VAL B O 1
ATOM 779 N N . LYS B 1 6 ? 11.828 9.43 7.129 1 94.12 6 LYS B N 1
ATOM 780 C CA . LYS B 1 6 ? 12.883 8.562 6.617 1 94.12 6 LYS B CA 1
ATOM 781 C C . LYS B 1 6 ? 12.359 7.645 5.516 1 94.12 6 LYS B C 1
ATOM 783 O O . LYS B 1 6 ? 11.32 7 5.68 1 94.12 6 LYS B O 1
ATOM 788 N N . GLY B 1 7 ? 12.984 7.688 4.457 1 85.88 7 GLY B N 1
ATOM 789 C CA . GLY B 1 7 ? 12.5 7.051 3.24 1 85.88 7 GLY B CA 1
ATOM 790 C C . GLY B 1 7 ? 12.133 5.594 3.438 1 85.88 7 GLY B C 1
ATOM 791 O O . GLY B 1 7 ? 12.773 4.883 4.219 1 85.88 7 GLY B O 1
ATOM 792 N N . PRO B 1 8 ? 11.117 5.195 2.857 1 90.19 8 PRO B N 1
ATOM 793 C CA . PRO B 1 8 ? 10.633 3.811 2.895 1 90.19 8 PRO B CA 1
ATOM 794 C C . PRO B 1 8 ? 11.586 2.838 2.205 1 90.19 8 PRO B C 1
ATOM 796 O O . PRO B 1 8 ? 12.477 3.26 1.465 1 90.19 8 PRO B O 1
ATOM 799 N N . SER B 1 9 ? 11.531 1.605 2.621 1 93.38 9 SER B N 1
ATOM 800 C CA . SER B 1 9 ? 12.148 0.526 1.859 1 93.38 9 SER B CA 1
ATOM 801 C C . SER B 1 9 ? 11.141 -0.147 0.935 1 93.38 9 SER B C 1
ATOM 803 O O . SER B 1 9 ? 9.953 -0.235 1.262 1 93.38 9 SER B O 1
ATOM 805 N N . PHE B 1 10 ? 11.688 -0.544 -0.208 1 94.5 10 PHE B N 1
ATOM 806 C CA . PHE B 1 10 ? 10.82 -1.183 -1.19 1 94.5 10 PHE B CA 1
ATOM 807 C C . PHE B 1 10 ? 11.328 -2.58 -1.531 1 94.5 10 PHE B C 1
ATOM 809 O O . PHE B 1 10 ? 12.531 -2.803 -1.627 1 94.5 10 PHE B O 1
ATOM 816 N N . TRP B 1 11 ? 10.414 -3.455 -1.771 1 91.44 11 TRP B N 1
ATOM 817 C CA . TRP B 1 11 ? 10.766 -4.848 -2.045 1 91.44 11 TRP B CA 1
ATOM 818 C C . TRP B 1 11 ? 10.906 -5.086 -3.543 1 91.44 11 TRP B C 1
ATOM 820 O O . TRP B 1 11 ? 11.562 -6.039 -3.965 1 91.44 11 TRP B O 1
ATOM 830 N N . CYS B 1 12 ? 10.25 -4.258 -4.301 1 92.44 12 CYS B N 1
ATOM 831 C CA . CYS B 1 12 ? 10.312 -4.289 -5.758 1 92.44 12 CYS B CA 1
ATOM 832 C C . CYS B 1 12 ? 9.914 -2.943 -6.348 1 92.44 12 CYS B C 1
ATOM 834 O O . CYS B 1 12 ? 9.539 -2.025 -5.617 1 92.44 12 CYS B O 1
ATOM 836 N N . GLN B 1 13 ? 10.039 -2.814 -7.555 1 95.56 13 GLN B N 1
ATOM 837 C CA . GLN B 1 13 ? 9.75 -1.55 -8.219 1 95.56 13 GLN B CA 1
ATOM 838 C C . GLN B 1 13 ? 8.281 -1.164 -8.062 1 95.56 13 GLN B C 1
ATOM 840 O O . GLN B 1 13 ? 7.965 0.003 -7.824 1 95.56 13 GLN B O 1
ATOM 845 N N . GLU B 1 14 ? 7.387 -2.092 -8.219 1 97.44 14 GLU B N 1
ATOM 846 C CA . GLU B 1 14 ? 5.957 -1.804 -8.109 1 97.44 14 GLU B CA 1
ATOM 847 C C . GLU B 1 14 ? 5.586 -1.354 -6.699 1 97.44 14 GLU B C 1
ATOM 849 O O . GLU B 1 14 ? 4.688 -0.53 -6.523 1 97.44 14 GLU B O 1
ATOM 854 N N . ASP B 1 15 ? 6.324 -1.903 -5.719 1 97.19 15 ASP B N 1
ATOM 855 C CA . ASP B 1 15 ? 6.141 -1.462 -4.34 1 97.19 15 ASP B CA 1
ATOM 856 C C . ASP B 1 15 ? 6.387 0.039 -4.203 1 97.19 15 ASP B C 1
ATOM 858 O O . ASP B 1 15 ? 5.594 0.751 -3.586 1 97.19 15 ASP B O 1
ATOM 862 N N . GLU B 1 16 ? 7.43 0.435 -4.816 1 96.75 16 GLU B N 1
ATOM 863 C CA . GLU B 1 16 ? 7.781 1.852 -4.828 1 96.75 16 GLU B CA 1
ATOM 864 C C . GLU B 1 16 ? 6.75 2.666 -5.605 1 96.75 16 GLU B C 1
ATOM 866 O O . GLU B 1 16 ? 6.285 3.705 -5.133 1 96.75 16 GLU B O 1
ATOM 871 N N . ASP B 1 17 ? 6.379 2.186 -6.73 1 97.94 17 ASP B N 1
ATOM 872 C CA . ASP B 1 17 ? 5.398 2.883 -7.562 1 97.94 17 ASP B CA 1
ATOM 873 C C . ASP B 1 17 ? 4.094 3.105 -6.805 1 97.94 17 ASP B C 1
ATOM 875 O O . ASP B 1 17 ? 3.523 4.199 -6.848 1 97.94 17 ASP B O 1
ATOM 879 N N . LYS B 1 18 ? 3.65 2.102 -6.105 1 98.25 18 LYS B N 1
ATOM 880 C CA . LYS B 1 18 ? 2.379 2.197 -5.391 1 98.25 18 LYS B CA 1
ATOM 881 C C . LYS B 1 18 ? 2.473 3.188 -4.234 1 98.25 18 LYS B C 1
ATOM 883 O O . LYS B 1 18 ? 1.518 3.914 -3.953 1 98.25 18 LYS B O 1
ATOM 888 N N . PHE B 1 19 ? 3.631 3.203 -3.609 1 97.88 19 PHE B N 1
ATOM 889 C CA . PHE B 1 19 ? 3.848 4.176 -2.547 1 97.88 19 PHE B CA 1
ATOM 890 C C . PHE B 1 19 ? 3.691 5.598 -3.072 1 97.88 19 PHE B C 1
ATOM 892 O O . PHE B 1 19 ? 2.91 6.383 -2.531 1 97.88 19 PHE B O 1
ATOM 899 N N . PHE B 1 20 ? 4.312 5.914 -4.125 1 98.12 20 PHE B N 1
ATOM 900 C CA . PHE B 1 20 ? 4.312 7.281 -4.633 1 98.12 20 PHE B CA 1
ATOM 901 C C . PHE B 1 20 ? 2.986 7.602 -5.316 1 98.12 20 PHE B C 1
ATOM 903 O O . PHE B 1 20 ? 2.512 8.734 -5.258 1 98.12 20 PHE B O 1
ATOM 910 N N . GLU B 1 21 ? 2.445 6.648 -5.973 1 98.25 21 GLU B N 1
ATOM 911 C CA . GLU B 1 21 ? 1.106 6.852 -6.52 1 98.25 21 GLU B CA 1
ATOM 912 C C . GLU B 1 21 ? 0.126 7.281 -5.43 1 98.25 21 GLU B C 1
ATOM 914 O O . GLU B 1 21 ? -0.731 8.141 -5.664 1 98.25 21 GLU B O 1
ATOM 919 N N . TRP B 1 22 ? 0.267 6.637 -4.293 1 98.56 22 TRP B N 1
ATOM 920 C CA . TRP B 1 22 ? -0.615 7.016 -3.193 1 98.56 22 TRP B CA 1
ATOM 921 C C . TRP B 1 22 ? -0.341 8.453 -2.748 1 98.56 22 TRP B C 1
ATOM 923 O O . TRP B 1 22 ? -1.265 9.258 -2.637 1 98.56 22 TRP B O 1
ATOM 933 N N . ILE B 1 23 ? 0.915 8.844 -2.594 1 98.12 23 ILE B N 1
ATOM 934 C CA . ILE B 1 23 ? 1.287 10.195 -2.174 1 98.12 23 ILE B CA 1
ATOM 935 C C . ILE B 1 23 ? 0.731 11.219 -3.164 1 98.12 23 ILE B C 1
ATOM 937 O O . ILE B 1 23 ? 0.119 12.211 -2.764 1 98.12 23 ILE B O 1
ATOM 941 N N . TYR B 1 24 ? 0.876 10.883 -4.438 1 98.38 24 TYR B N 1
ATOM 942 C CA . TYR B 1 24 ? 0.451 11.812 -5.484 1 98.38 24 TYR B CA 1
ATOM 943 C C . TYR B 1 24 ? -1.062 12 -5.465 1 98.38 24 TYR B C 1
ATOM 945 O O . TYR B 1 24 ? -1.572 13.023 -5.914 1 98.38 24 TYR B O 1
ATOM 953 N N . SER B 1 25 ? -1.71 11.047 -5.012 1 98.25 25 SER B N 1
ATOM 954 C CA . SER B 1 25 ? -3.168 11.07 -5.09 1 98.25 25 SER B CA 1
ATOM 955 C C . SER B 1 25 ? -3.775 11.719 -3.852 1 98.25 25 SER B C 1
ATOM 957 O O . SER B 1 25 ? -4.992 11.906 -3.777 1 98.25 25 SER B O 1
ATOM 959 N N . LEU B 1 26 ? -3.043 12.078 -2.863 1 98 26 LEU B N 1
ATOM 960 C CA . LEU B 1 26 ? -3.561 12.711 -1.657 1 98 26 LEU B CA 1
ATOM 961 C C . LEU B 1 26 ? -4.27 14.023 -1.994 1 98 26 LEU B C 1
ATOM 963 O O . LEU B 1 26 ? -3.766 14.82 -2.787 1 98 26 LEU B O 1
ATOM 967 N N . PRO B 1 27 ? -5.414 14.289 -1.407 1 97.12 27 PRO B N 1
ATOM 968 C CA . PRO B 1 27 ? -6.176 15.5 -1.724 1 97.12 27 PRO B CA 1
ATOM 969 C C . PRO B 1 27 ? -5.355 16.781 -1.548 1 97.12 27 PRO B C 1
ATOM 971 O O . PRO B 1 27 ? -5.539 17.734 -2.295 1 97.12 27 PRO B O 1
ATOM 974 N N . ASN B 1 28 ? -4.43 16.906 -0.62 1 97.62 28 ASN B N 1
ATOM 975 C CA . ASN B 1 28 ? -3.68 18.125 -0.317 1 97.62 28 ASN B CA 1
ATOM 976 C C . ASN B 1 28 ? -2.246 18.047 -0.834 1 97.62 28 ASN B C 1
ATOM 978 O O . ASN B 1 28 ? -1.405 18.875 -0.478 1 97.62 28 ASN B O 1
ATOM 982 N N . TYR B 1 29 ? -2.016 17.125 -1.712 1 98.62 29 TYR B N 1
ATOM 983 C CA . TYR B 1 29 ? -0.656 16.938 -2.207 1 98.62 29 TYR B CA 1
ATOM 984 C C . TYR B 1 29 ? -0.173 18.188 -2.947 1 98.62 29 TYR B C 1
ATOM 986 O O . TYR B 1 29 ? -0.879 18.719 -3.807 1 98.62 29 TYR B O 1
ATOM 994 N N . GLN B 1 30 ? 0.935 18.562 -2.607 1 98.69 30 GLN B N 1
ATOM 995 C CA . GLN B 1 30 ? 1.579 19.656 -3.34 1 98.69 30 GLN B CA 1
ATOM 996 C C . GLN B 1 30 ? 2.844 19.172 -4.043 1 98.69 30 GLN B C 1
ATOM 998 O O . GLN B 1 30 ? 3.002 19.359 -5.25 1 98.69 30 GLN B O 1
ATOM 1003 N N . SER B 1 31 ? 3.734 18.578 -3.289 1 98.44 31 SER B N 1
ATOM 1004 C CA . SER B 1 31 ? 4.969 18.062 -3.867 1 98.44 31 SER B CA 1
ATOM 1005 C C . SER B 1 31 ? 5.625 17.047 -2.945 1 98.44 31 SER B C 1
ATOM 1007 O O . SER B 1 31 ? 5.258 16.922 -1.775 1 98.44 31 SER B O 1
ATOM 1009 N N . VAL B 1 32 ? 6.516 16.266 -3.523 1 98 32 VAL B N 1
ATOM 1010 C CA . VAL B 1 32 ? 7.344 15.344 -2.748 1 98 32 VAL B CA 1
ATOM 1011 C C . VAL B 1 32 ? 8.758 15.32 -3.326 1 98 32 VAL B C 1
ATOM 1013 O O . VAL B 1 32 ? 8.938 15.273 -4.547 1 98 32 VAL B O 1
ATOM 1016 N N . THR B 1 33 ? 9.672 15.438 -2.434 1 96.44 33 THR B N 1
ATOM 1017 C CA . THR B 1 33 ? 11.062 15.453 -2.869 1 96.44 33 THR B CA 1
ATOM 1018 C C . THR B 1 33 ? 11.93 14.602 -1.944 1 96.44 33 THR B C 1
ATOM 1020 O O . THR B 1 33 ? 11.688 14.547 -0.737 1 96.44 33 THR B O 1
ATOM 1023 N N . GLY B 1 34 ? 12.93 13.922 -2.516 1 94.5 34 GLY B N 1
ATOM 1024 C CA . GLY B 1 34 ? 13.922 13.203 -1.733 1 94.5 34 GLY B CA 1
ATOM 1025 C C . GLY B 1 34 ? 15.125 14.055 -1.371 1 94.5 34 GLY B C 1
ATOM 1026 O O . GLY B 1 34 ? 15.641 14.797 -2.209 1 94.5 34 GLY B O 1
ATOM 1027 N N . ARG B 1 35 ? 15.484 14.023 -0.157 1 92.56 35 ARG B N 1
ATOM 1028 C CA . ARG B 1 35 ? 16.703 14.672 0.324 1 92.56 35 ARG B CA 1
ATOM 1029 C C . ARG B 1 35 ? 17.562 13.695 1.124 1 92.56 35 ARG B C 1
ATOM 1031 O O . ARG B 1 35 ? 17.312 13.477 2.312 1 92.56 35 ARG B O 1
ATOM 1038 N N . GLY B 1 36 ? 18.656 13.211 0.338 1 92 36 GLY B N 1
ATOM 1039 C CA . GLY B 1 36 ? 19.391 12.125 0.975 1 92 36 GLY B CA 1
ATOM 1040 C C . GLY B 1 36 ? 18.531 10.898 1.231 1 92 36 GLY B C 1
ATOM 1041 O O . GLY B 1 36 ? 17.938 10.344 0.302 1 92 36 GLY B O 1
ATOM 1042 N N . LEU B 1 37 ? 18.328 10.5 2.584 1 90.88 37 LEU B N 1
ATOM 1043 C CA . LEU B 1 37 ? 17.547 9.336 2.961 1 90.88 37 LEU B CA 1
ATOM 1044 C C . LEU B 1 37 ? 16.125 9.742 3.354 1 90.88 37 LEU B C 1
ATOM 1046 O O . LEU B 1 37 ? 15.273 8.883 3.588 1 90.88 37 LEU B O 1
ATOM 1050 N N . ASP B 1 38 ? 15.914 11.055 3.318 1 95.81 38 ASP B N 1
ATOM 1051 C CA . ASP B 1 38 ? 14.609 11.547 3.762 1 95.81 38 ASP B CA 1
ATOM 1052 C C . ASP B 1 38 ? 13.703 11.852 2.572 1 95.81 38 ASP B C 1
ATOM 1054 O O . ASP B 1 38 ? 14.188 12.125 1.472 1 95.81 38 ASP B O 1
ATOM 1058 N N . LEU B 1 39 ? 12.461 11.711 2.852 1 97.06 39 LEU B N 1
ATOM 1059 C CA . LEU B 1 39 ? 11.406 12.156 1.947 1 97.06 39 LEU B CA 1
ATOM 1060 C C . LEU B 1 39 ? 10.641 13.336 2.545 1 97.06 39 LEU B C 1
ATOM 1062 O O . LEU B 1 39 ? 10.219 13.281 3.701 1 97.06 39 LEU B O 1
ATOM 1066 N N . ILE B 1 40 ? 10.578 14.375 1.8 1 97.62 40 ILE B N 1
ATOM 1067 C CA . ILE B 1 40 ? 9.844 15.555 2.236 1 97.62 40 ILE B CA 1
ATOM 1068 C C . ILE B 1 40 ? 8.531 15.664 1.467 1 97.62 40 ILE B C 1
ATOM 1070 O O . ILE B 1 40 ? 8.531 15.805 0.241 1 97.62 40 ILE B O 1
ATOM 1074 N N . ILE B 1 41 ? 7.418 15.602 2.133 1 98.06 41 ILE B N 1
ATOM 1075 C CA . ILE B 1 41 ? 6.086 15.719 1.549 1 98.06 41 ILE B CA 1
ATOM 1076 C C . ILE B 1 41 ? 5.488 17.078 1.89 1 98.06 41 ILE B C 1
ATOM 1078 O O . ILE B 1 41 ? 5.352 17.438 3.064 1 98.06 41 ILE B O 1
ATOM 1082 N N . GLU B 1 42 ? 5.176 17.781 0.875 1 98.31 42 GLU B N 1
ATOM 1083 C CA . GLU B 1 42 ? 4.531 19.078 1.048 1 98.31 42 GLU B CA 1
ATOM 1084 C C . GLU B 1 42 ? 3.031 18.984 0.778 1 98.31 42 GLU B C 1
ATOM 1086 O O . GLU B 1 42 ? 2.607 18.422 -0.231 1 98.31 42 GLU B O 1
ATOM 1091 N N . LEU B 1 43 ? 2.295 19.578 1.674 1 97.38 43 LEU B N 1
ATOM 1092 C CA . LEU B 1 43 ? 0.839 19.562 1.587 1 97.38 43 LEU B CA 1
ATOM 1093 C C . LEU B 1 43 ? 0.283 20.984 1.566 1 97.38 43 LEU B C 1
ATOM 1095 O O . LEU B 1 43 ? 0.762 21.859 2.299 1 97.38 43 LEU B O 1
ATOM 1099 N N . ASN B 1 44 ? -0.707 21.141 0.697 1 97.44 44 ASN B N 1
ATOM 1100 C CA . ASN B 1 44 ? -1.445 22.406 0.72 1 97.44 44 ASN B CA 1
ATOM 1101 C C . ASN B 1 44 ? -2.316 22.516 1.968 1 97.44 44 ASN B C 1
ATOM 1103 O O . ASN B 1 44 ? -2.963 21.547 2.371 1 97.44 44 ASN B O 1
ATOM 1107 N N . GLU B 1 45 ? -2.336 23.688 2.508 1 92.31 45 GLU B N 1
ATOM 1108 C CA . GLU B 1 45 ? -3.195 23.953 3.66 1 92.31 45 GLU B CA 1
ATOM 1109 C C . GLU B 1 45 ? -4.48 24.656 3.24 1 92.31 45 GLU B C 1
ATOM 1111 O O . GLU B 1 45 ? -4.496 25.391 2.256 1 92.31 45 GLU B O 1
ATOM 1116 N N . PRO B 1 46 ? -5.578 24.375 3.938 1 92.94 46 PRO B N 1
ATOM 1117 C CA . PRO B 1 46 ? -5.707 23.516 5.121 1 92.94 46 PRO B CA 1
ATOM 1118 C C . PRO B 1 46 ? -5.738 22.031 4.777 1 92.94 46 PRO B C 1
ATOM 1120 O O . PRO B 1 46 ? -6.402 21.641 3.816 1 92.94 46 PRO B O 1
ATOM 1123 N N . VAL B 1 47 ? -5.047 21.281 5.57 1 92.75 47 VAL B N 1
ATOM 1124 C CA . VAL B 1 47 ? -4.988 19.844 5.344 1 92.75 47 VAL B CA 1
ATOM 1125 C C . VAL B 1 47 ? -6.297 19.188 5.785 1 92.75 47 VAL B C 1
ATOM 1127 O O . VAL B 1 47 ? -6.742 19.391 6.918 1 92.75 47 VAL B O 1
ATOM 1130 N N . SER B 1 48 ? -6.82 18.484 4.949 1 91.5 48 SER B N 1
ATOM 1131 C CA . SER B 1 48 ? -8.109 17.859 5.234 1 91.5 48 SER B CA 1
ATOM 1132 C C . SER B 1 48 ? -7.941 16.625 6.102 1 91.5 48 SER B C 1
ATOM 1134 O O . SER B 1 48 ? -6.871 16.016 6.117 1 91.5 48 SER B O 1
ATOM 1136 N N . GLN B 1 49 ? -9.023 16.172 6.73 1 88.56 49 GLN B N 1
ATOM 1137 C CA . GLN B 1 49 ? -9.039 14.938 7.516 1 88.56 49 GLN B CA 1
ATOM 1138 C C . GLN B 1 49 ? -8.797 13.719 6.629 1 88.56 49 GLN B C 1
ATOM 1140 O O . GLN B 1 49 ? -8.172 12.75 7.062 1 88.56 49 GLN B O 1
ATOM 1145 N N . SER B 1 50 ? -9.273 13.797 5.414 1 91.94 50 SER B N 1
ATOM 1146 C CA . SER B 1 50 ? -9.055 12.703 4.473 1 91.94 50 SER B CA 1
ATOM 1147 C C . SER B 1 50 ? -7.566 12.492 4.207 1 91.94 50 SER B C 1
ATOM 1149 O O . SER B 1 50 ? -7.09 11.352 4.191 1 91.94 50 SER B O 1
ATOM 1151 N N . THR B 1 51 ? -6.875 13.586 4.02 1 94.81 51 THR B N 1
ATOM 1152 C CA . THR B 1 51 ? -5.434 13.5 3.801 1 94.81 51 THR B CA 1
ATOM 1153 C C . THR B 1 51 ? -4.734 12.898 5.02 1 94.81 51 THR B C 1
ATOM 1155 O O . THR B 1 51 ? -3.879 12.023 4.879 1 94.81 51 THR B O 1
ATOM 1158 N N . ILE B 1 52 ? -5.129 13.297 6.172 1 92 52 ILE B N 1
ATOM 1159 C CA . ILE B 1 52 ? -4.523 12.828 7.41 1 92 52 ILE B CA 1
ATOM 1160 C C . ILE B 1 52 ? -4.777 11.328 7.57 1 92 52 ILE B C 1
ATOM 1162 O O . ILE B 1 52 ? -3.852 10.562 7.852 1 92 52 ILE B O 1
ATOM 1166 N N . ASN B 1 53 ? -5.953 10.898 7.348 1 90.94 53 ASN B N 1
ATOM 1167 C CA . ASN B 1 53 ? -6.297 9.484 7.445 1 90.94 53 ASN B CA 1
ATOM 1168 C C . ASN B 1 53 ? -5.469 8.641 6.477 1 90.94 53 ASN B C 1
ATOM 1170 O O . ASN B 1 53 ? -4.961 7.586 6.848 1 90.94 53 ASN B O 1
ATOM 1174 N N . GLN B 1 54 ? -5.391 9.164 5.32 1 95.38 54 GLN B N 1
ATOM 1175 C CA . GLN B 1 54 ? -4.66 8.414 4.301 1 95.38 54 GLN B CA 1
ATOM 1176 C C . GLN B 1 54 ? -3.174 8.336 4.633 1 95.38 54 GLN B C 1
ATOM 1178 O O . GLN B 1 54 ? -2.545 7.293 4.434 1 95.38 54 GLN B O 1
ATOM 1183 N N . LEU B 1 55 ? -2.678 9.406 5.121 1 95.12 55 LEU B N 1
ATOM 1184 C CA . LEU B 1 55 ? -1.271 9.391 5.508 1 95.12 55 LEU B CA 1
ATOM 1185 C C . LEU B 1 55 ? -1.024 8.375 6.621 1 95.12 55 LEU B C 1
ATOM 1187 O O . LEU B 1 55 ? -0.028 7.652 6.594 1 95.12 55 LEU B O 1
ATOM 1191 N N . PHE B 1 56 ? -1.877 8.281 7.52 1 92.5 56 PHE B N 1
ATOM 1192 C CA . PHE B 1 56 ? -1.742 7.312 8.602 1 92.5 56 PHE B CA 1
ATOM 1193 C C . PHE B 1 56 ? -1.702 5.895 8.047 1 92.5 56 PHE B C 1
ATOM 1195 O O . PHE B 1 56 ? -0.868 5.086 8.461 1 92.5 56 PHE B O 1
ATOM 1202 N N . VAL B 1 57 ? -2.617 5.629 7.195 1 95.25 57 VAL B N 1
ATOM 1203 C CA . VAL B 1 57 ? -2.699 4.289 6.621 1 95.25 57 VAL B CA 1
ATOM 1204 C C . VAL B 1 57 ? -1.438 3.998 5.809 1 95.25 57 VAL B C 1
ATOM 1206 O O . VAL B 1 57 ? -0.864 2.912 5.914 1 95.25 57 VAL B O 1
ATOM 1209 N N . LEU B 1 58 ? -1.028 5 5.035 1 96.56 58 LEU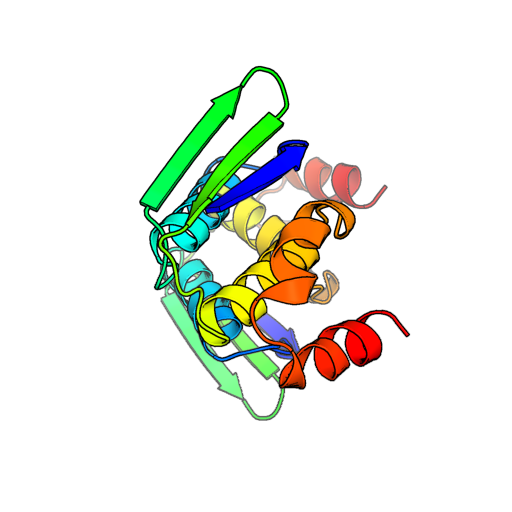 B N 1
ATOM 1210 C CA . LEU B 1 58 ? 0.185 4.848 4.238 1 96.56 58 LEU B CA 1
ATOM 1211 C C . LEU B 1 58 ? 1.39 4.566 5.133 1 96.56 58 LEU B C 1
ATOM 1213 O O . LEU B 1 58 ? 2.203 3.693 4.828 1 96.56 58 LEU B O 1
ATOM 1217 N N . PHE B 1 59 ? 1.489 5.281 6.219 1 95.06 59 PHE B N 1
ATOM 1218 C CA . PHE B 1 59 ? 2.59 5.102 7.16 1 95.06 59 PHE B CA 1
ATOM 1219 C C . PHE B 1 59 ? 2.537 3.721 7.801 1 95.06 59 PHE B C 1
ATOM 1221 O O . PHE B 1 59 ? 3.576 3.09 8.016 1 95.06 59 PHE B O 1
ATOM 1228 N N . LYS B 1 60 ? 1.4 3.244 8.062 1 93.44 60 LYS B N 1
ATOM 1229 C CA . LYS B 1 60 ? 1.238 1.908 8.633 1 93.44 60 LYS B CA 1
ATOM 1230 C C . LYS B 1 60 ? 1.672 0.834 7.637 1 93.44 60 LYS B C 1
ATOM 1232 O O . LYS B 1 60 ? 2.424 -0.078 7.988 1 93.44 60 LYS B O 1
ATOM 1237 N N . ARG B 1 61 ? 1.207 0.991 6.461 1 96.06 61 ARG B N 1
ATOM 1238 C CA . ARG B 1 61 ? 1.434 -0.042 5.457 1 96.06 61 ARG B CA 1
ATOM 1239 C C . ARG B 1 61 ? 2.904 -0.104 5.055 1 96.06 61 ARG B C 1
ATOM 1241 O O . ARG B 1 61 ? 3.459 -1.189 4.879 1 96.06 61 ARG B O 1
ATOM 1248 N N . TRP B 1 62 ? 3.477 1.027 4.992 1 97.25 62 TRP B N 1
ATOM 1249 C CA . TRP B 1 62 ? 4.883 1.028 4.598 1 97.25 62 TRP B CA 1
ATOM 1250 C C . TRP B 1 62 ? 5.793 1.137 5.816 1 97.25 62 TRP B C 1
ATOM 1252 O O . TRP B 1 62 ? 6.98 1.445 5.688 1 97.25 62 TRP B O 1
ATOM 1262 N N . GLU B 1 63 ? 5.223 0.995 7.012 1 94.81 63 GLU B N 1
ATOM 1263 C CA . GLU B 1 63 ? 5.965 0.909 8.266 1 94.81 63 GLU B CA 1
ATOM 1264 C C . GLU 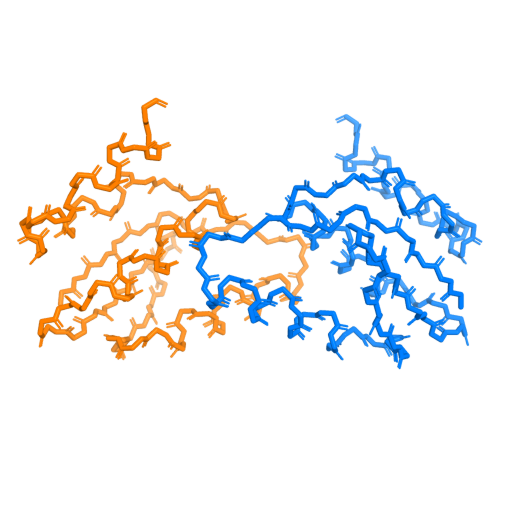B 1 63 ? 6.871 2.123 8.453 1 94.81 63 GLU B C 1
ATOM 1266 O O . GLU B 1 63 ? 8.055 1.98 8.766 1 94.81 63 GLU B O 1
ATOM 1271 N N . LEU B 1 64 ? 6.34 3.242 8.266 1 95.31 64 LEU B N 1
ATOM 1272 C CA . LEU B 1 64 ? 7.047 4.504 8.461 1 95.31 64 LEU B CA 1
ATOM 1273 C C . LEU B 1 64 ? 6.887 5.008 9.891 1 95.31 64 LEU B C 1
ATOM 1275 O O . LEU B 1 64 ? 6 4.551 10.617 1 95.31 64 LEU B O 1
ATOM 1279 N N . ASP B 1 65 ? 7.789 5.852 10.273 1 93.56 65 ASP B N 1
ATOM 1280 C CA . ASP B 1 65 ? 7.758 6.406 11.625 1 93.56 65 ASP B CA 1
ATOM 1281 C C . ASP B 1 65 ? 6.617 7.406 11.781 1 93.56 65 ASP B C 1
ATOM 1283 O O . ASP B 1 65 ? 6.621 8.469 11.156 1 93.56 65 ASP B O 1
ATOM 1287 N N . PHE B 1 66 ? 5.75 7.113 12.688 1 91.19 66 PHE B N 1
ATOM 1288 C CA . PHE B 1 66 ? 4.57 7.945 12.883 1 91.19 66 PHE B CA 1
ATOM 1289 C C . PHE B 1 66 ? 4.953 9.289 13.5 1 91.19 66 PHE B C 1
ATOM 1291 O O . PHE B 1 66 ? 4.188 10.25 13.422 1 91.19 66 PHE B O 1
ATOM 1298 N N . ASN B 1 67 ? 6.059 9.32 14.141 1 90.88 67 ASN B N 1
ATOM 1299 C CA . ASN B 1 67 ? 6.496 10.594 14.703 1 90.88 67 ASN B CA 1
ATOM 1300 C C . ASN B 1 67 ? 6.641 11.664 13.625 1 90.88 67 ASN B C 1
ATOM 1302 O O . ASN B 1 67 ? 6.488 12.859 13.906 1 90.88 67 ASN B O 1
ATOM 1306 N N . SER B 1 68 ? 6.867 11.211 12.414 1 92.94 68 SER B N 1
ATOM 1307 C CA . SER B 1 68 ? 7.008 12.133 11.289 1 92.94 68 SER B CA 1
ATOM 1308 C C . SER B 1 68 ? 5.699 12.859 11 1 92.94 68 SER B C 1
ATOM 1310 O O . SER B 1 68 ? 5.688 13.867 10.297 1 92.94 68 SER B O 1
ATOM 1312 N N . LEU B 1 69 ? 4.613 12.422 11.578 1 91.31 69 LEU B N 1
ATOM 1313 C CA . LEU B 1 69 ? 3.305 13.023 11.344 1 91.31 69 LEU B CA 1
ATOM 1314 C C . LEU B 1 69 ? 2.992 14.062 12.414 1 91.31 69 LEU B C 1
ATOM 1316 O O . LEU B 1 69 ? 1.92 14.672 12.398 1 91.31 69 LEU B O 1
ATOM 1320 N N . ALA B 1 70 ? 3.91 14.336 13.305 1 88.31 70 ALA B N 1
ATOM 1321 C CA . ALA B 1 70 ? 3.74 15.25 14.43 1 88.31 70 ALA B CA 1
ATOM 1322 C C . ALA B 1 70 ? 3.264 16.625 13.953 1 88.31 70 ALA B C 1
ATOM 1324 O O . ALA B 1 70 ? 2.414 17.25 14.586 1 88.31 70 ALA B O 1
ATOM 1325 N N . PRO B 1 71 ? 3.729 17.094 12.805 1 88.44 71 PRO B N 1
ATOM 1326 C CA . PRO B 1 71 ? 3.299 18.406 12.344 1 88.44 71 PRO B CA 1
ATOM 1327 C C . PRO B 1 71 ? 1.801 18.484 12.055 1 88.44 71 PRO B C 1
ATOM 1329 O O . PRO B 1 71 ? 1.227 19.562 11.992 1 88.44 71 PRO B O 1
ATOM 1332 N N . LEU B 1 72 ? 1.163 17.328 11.891 1 87 72 LEU B N 1
ATOM 1333 C CA . LEU B 1 72 ? -0.253 17.297 11.547 1 87 72 LEU B CA 1
ATOM 1334 C C . LEU B 1 72 ? -1.121 17.344 12.797 1 87 72 LEU B C 1
ATOM 1336 O O . LEU B 1 72 ? -2.344 17.469 12.703 1 87 72 LEU B O 1
ATOM 1340 N N . LYS B 1 73 ? -0.622 17.125 13.914 1 77.62 73 LYS B N 1
ATOM 1341 C CA . LYS B 1 73 ? -1.354 17.078 15.172 1 77.62 73 LYS B CA 1
ATOM 1342 C C . LYS B 1 73 ? -2.219 18.312 15.367 1 77.62 73 LYS B C 1
ATOM 1344 O O . LYS B 1 73 ? -3.324 18.234 15.906 1 77.62 73 LYS B O 1
ATOM 1349 N N . ASN B 1 74 ? -1.783 19.391 14.922 1 71.94 74 ASN B N 1
ATOM 1350 C CA . ASN B 1 74 ? -2.492 20.625 15.227 1 71.94 74 ASN B CA 1
ATOM 1351 C C . ASN B 1 74 ? -3.438 21.031 14.102 1 71.94 74 ASN B C 1
ATOM 1353 O O . ASN B 1 74 ? -4.094 22.062 14.172 1 71.94 74 ASN B O 1
ATOM 1357 N N . VAL B 1 75 ? -3.416 20.297 13.055 1 68.69 75 VAL B N 1
ATOM 1358 C CA . VAL B 1 75 ? -4.23 20.688 11.914 1 68.69 75 VAL B CA 1
ATOM 1359 C C . VAL B 1 75 ? -5.707 20.438 12.219 1 68.69 75 VAL B C 1
ATOM 1361 O O . VAL B 1 75 ? -6.555 21.281 11.93 1 68.69 75 VAL B O 1
ATOM 1364 N N . ASN B 1 76 ? -6.125 19.344 12.5 1 57.59 76 ASN B N 1
ATOM 1365 C CA . ASN B 1 76 ? -7.527 19.141 12.852 1 57.59 76 ASN B CA 1
ATOM 1366 C C . ASN B 1 76 ? -7.684 18.734 14.312 1 57.59 76 ASN B C 1
ATOM 1368 O O . ASN B 1 76 ? -7.203 17.672 14.727 1 57.59 76 ASN B O 1
ATOM 1372 N N . LYS B 1 77 ? -7.809 19.766 15.18 1 54.31 77 LYS B N 1
ATOM 1373 C CA . LYS B 1 77 ? -7.992 19.656 16.625 1 54.31 77 LYS B CA 1
ATOM 1374 C C . LYS B 1 77 ? -8.914 18.5 16.984 1 54.31 77 LYS B C 1
ATOM 1376 O O . LYS B 1 77 ? -8.711 17.828 17.984 1 54.31 77 LYS B O 1
ATOM 1381 N N . SER B 1 78 ? -10.031 18.594 16.422 1 49.94 78 SER B N 1
ATOM 1382 C CA . SER B 1 78 ? -11.031 17.625 16.875 1 49.94 78 SER B CA 1
ATOM 1383 C C . SER B 1 78 ? -10.484 16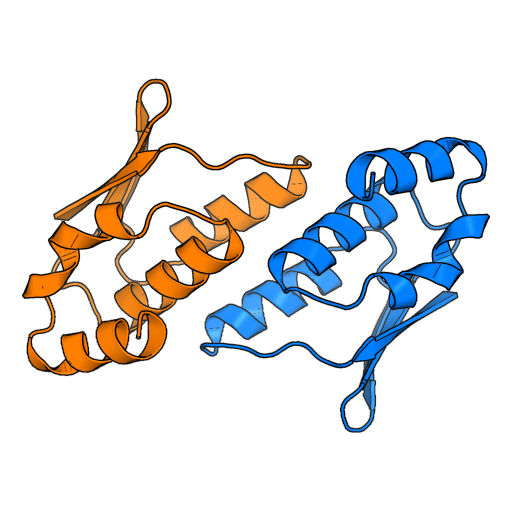.203 16.844 1 49.94 78 SER B C 1
ATOM 1385 O O . SER B 1 78 ? -10.75 15.414 17.75 1 49.94 78 SER B O 1
ATOM 1387 N N . HIS B 1 79 ? -10.047 15.734 15.742 1 49.91 79 HIS B N 1
ATOM 1388 C CA . HIS B 1 79 ? -9.953 14.328 15.383 1 49.91 79 HIS B CA 1
ATOM 1389 C C . HIS B 1 79 ? -8.617 13.734 15.812 1 49.91 79 HIS B C 1
ATOM 1391 O O . HIS B 1 79 ? -8.281 12.609 15.438 1 49.91 79 HIS B O 1
ATOM 1397 N N . VAL B 1 80 ? -7.742 14.5 16.344 1 48.06 80 VAL B N 1
ATOM 1398 C CA . VAL B 1 80 ? -6.539 13.898 16.906 1 48.06 80 VAL B CA 1
ATOM 1399 C C . VAL B 1 80 ? -6.918 12.68 17.75 1 48.06 80 VAL B C 1
ATOM 1401 O O . VAL B 1 80 ? -6.066 11.852 18.062 1 48.06 80 VAL B O 1
ATOM 1404 N N . ALA B 1 81 ? -8.102 12.703 18.344 1 47.56 81 ALA B N 1
ATOM 1405 C CA . ALA B 1 81 ? -8.547 11.508 19.047 1 47.56 81 ALA B CA 1
ATOM 1406 C C . ALA B 1 81 ? -8.219 10.25 18.25 1 47.56 81 ALA B C 1
ATOM 1408 O O . ALA B 1 81 ? -7.961 9.188 18.828 1 47.56 81 ALA B O 1
ATOM 1409 N N . TRP B 1 82 ? -8.266 10.383 17.125 1 48.25 82 TRP B N 1
ATOM 1410 C CA . TRP B 1 82 ? -8.242 9.234 16.219 1 48.25 82 TRP B CA 1
ATOM 1411 C C . TRP B 1 82 ? -6.871 8.555 16.234 1 48.25 82 TRP B C 1
ATOM 1413 O O . TRP B 1 82 ? -6.777 7.336 16.094 1 48.25 82 TRP B O 1
ATOM 1423 N N . ILE B 1 83 ? -5.863 9.383 16.109 1 52.31 83 ILE B N 1
ATOM 1424 C CA . ILE B 1 83 ? -4.547 8.758 16.172 1 52.31 83 ILE B CA 1
ATOM 1425 C C . ILE B 1 83 ? -4.41 7.973 17.469 1 52.31 83 ILE B C 1
ATOM 1427 O O . ILE B 1 83 ? -3.832 6.883 17.5 1 52.31 83 ILE B O 1
ATOM 1431 N N . ASN B 1 84 ? -4.809 8.594 18.438 1 50.88 84 ASN B N 1
ATOM 1432 C CA . ASN B 1 84 ? -4.73 7.969 19.766 1 50.88 84 ASN B CA 1
ATOM 1433 C C . ASN B 1 84 ? -5.406 6.598 19.766 1 50.88 84 ASN B C 1
ATOM 1435 O O . ASN B 1 84 ? -5.004 5.711 20.516 1 50.88 84 ASN B O 1
ATOM 1439 N N . GLU B 1 85 ? -6.484 6.379 19.156 1 45.72 85 GLU B N 1
ATOM 1440 C CA . GLU B 1 85 ? -7.094 5.055 19.078 1 45.72 85 GLU B CA 1
ATOM 1441 C C . GLU B 1 85 ? -6.223 4.09 18.266 1 45.72 85 GLU B C 1
ATOM 1443 O O . GLU B 1 85 ? -6.258 2.881 18.5 1 45.72 85 GLU B O 1
ATOM 1448 N N . PHE B 1 86 ? -5.684 4.469 17.281 1 44.94 86 PHE B N 1
ATOM 1449 C CA . PHE B 1 86 ? -4.809 3.588 16.516 1 44.94 86 PHE B CA 1
ATOM 1450 C C . PHE B 1 86 ? -3.555 3.24 17.312 1 44.94 86 PHE B C 1
ATOM 1452 O O . PHE B 1 86 ? -2.994 2.154 17.156 1 44.94 86 PHE B O 1
ATOM 1459 N N . PHE B 1 87 ? -2.912 4.254 18.047 1 43.09 87 PHE B N 1
ATOM 1460 C CA . PHE B 1 87 ? -1.685 3.992 18.797 1 43.09 87 PHE B CA 1
ATOM 1461 C C . PHE B 1 87 ? -1.996 3.627 20.234 1 43.09 87 PHE B C 1
ATOM 1463 O O . PHE B 1 87 ? -1.104 3.625 21.094 1 43.09 87 PHE B O 1
ATOM 1470 N N . LYS B 1 88 ? -3.182 3.367 20.625 1 40.66 88 LYS B N 1
ATOM 1471 C CA . LYS B 1 88 ? -3.258 2.861 21.984 1 40.66 88 LYS B CA 1
ATOM 1472 C C . LYS B 1 88 ? -2.738 1.429 22.078 1 40.66 88 LYS B C 1
ATOM 1474 O O . LYS B 1 88 ? -3.021 0.606 21.203 1 40.66 88 LYS B O 1
#